Protein AF-A0A4P6WJG2-F1 (afdb_monomer_lite)

Structure (mmCIF, N/CA/C/O backbone):
data_AF-A0A4P6WJG2-F1
#
_entry.id   AF-A0A4P6WJG2-F1
#
loop_
_atom_site.group_PDB
_atom_site.id
_atom_site.type_symbol
_atom_site.label_atom_id
_atom_site.label_alt_id
_atom_site.label_comp_id
_atom_site.label_asym_id
_atom_site.label_entity_id
_atom_site.label_seq_id
_atom_site.pdbx_PDB_ins_code
_atom_site.Cartn_x
_atom_site.Cartn_y
_atom_site.Cartn_z
_atom_site.occupancy
_atom_site.B_iso_or_equiv
_atom_site.auth_seq_id
_atom_site.auth_comp_id
_atom_site.auth_asym_id
_atom_site.auth_atom_id
_atom_site.pdbx_PDB_model_num
ATOM 1 N N . MET A 1 1 ? -16.244 -19.858 -11.095 1.00 47.91 1 MET A N 1
ATOM 2 C CA . MET A 1 1 ? -14.882 -19.375 -11.442 1.00 47.91 1 MET A CA 1
ATOM 3 C C . MET A 1 1 ? -14.835 -17.921 -11.972 1.00 47.91 1 MET A C 1
ATOM 5 O O . MET A 1 1 ? -13.871 -17.559 -12.633 1.00 47.91 1 MET A O 1
ATOM 9 N N . GLY A 1 2 ? -15.841 -17.064 -11.716 1.00 51.88 2 GLY A N 1
ATOM 10 C CA . GLY A 1 2 ? -15.906 -15.697 -12.283 1.00 51.88 2 GLY A CA 1
ATOM 11 C C . GLY A 1 2 ? -15.441 -14.565 -11.354 1.00 51.88 2 GLY A C 1
ATOM 12 O O . GLY A 1 2 ? -15.051 -13.503 -11.823 1.00 51.88 2 GLY A O 1
ATOM 13 N N . TRP A 1 3 ? -15.429 -14.792 -10.037 1.00 46.16 3 TRP A N 1
ATOM 14 C CA . TRP A 1 3 ? -15.178 -13.732 -9.050 1.00 46.16 3 TRP A CA 1
ATOM 15 C C . TRP A 1 3 ? -13.707 -13.286 -8.989 1.00 46.16 3 TRP A C 1
ATOM 17 O O . TRP A 1 3 ? -13.423 -12.104 -8.831 1.00 46.16 3 TRP A O 1
ATOM 27 N N . ILE A 1 4 ? -12.769 -14.212 -9.230 1.00 53.62 4 ILE A N 1
ATOM 28 C CA . ILE A 1 4 ? -11.327 -13.919 -9.298 1.00 53.62 4 ILE A CA 1
ATOM 29 C C . ILE A 1 4 ? -11.018 -12.981 -10.474 1.00 53.62 4 ILE A C 1
ATOM 31 O O . ILE A 1 4 ? -10.234 -12.049 -10.324 1.00 53.62 4 ILE A O 1
ATOM 35 N N . LYS A 1 5 ? -11.678 -13.165 -11.627 1.00 50.97 5 LYS A N 1
ATOM 36 C CA . LYS A 1 5 ? -11.482 -12.288 -12.792 1.00 50.97 5 LYS A CA 1
ATOM 37 C C . LYS A 1 5 ? -11.916 -10.848 -12.506 1.00 50.97 5 LYS A C 1
ATOM 39 O O . LYS A 1 5 ? -11.232 -9.933 -12.941 1.00 50.97 5 LYS A O 1
ATOM 44 N N . ASN A 1 6 ? -12.992 -10.655 -11.741 1.00 47.62 6 ASN A N 1
ATOM 45 C CA . ASN A 1 6 ? -13.490 -9.322 -11.389 1.00 47.62 6 ASN A CA 1
ATOM 46 C C . ASN A 1 6 ? -12.674 -8.650 -10.272 1.00 47.62 6 ASN A C 1
ATOM 48 O O . ASN A 1 6 ? -12.492 -7.440 -10.310 1.00 47.62 6 ASN A O 1
ATOM 52 N N . ALA A 1 7 ? -12.122 -9.417 -9.324 1.00 52.25 7 ALA A N 1
ATOM 53 C CA . ALA A 1 7 ? -11.200 -8.886 -8.314 1.00 52.25 7 ALA A CA 1
ATOM 54 C C . ALA A 1 7 ? -9.864 -8.431 -8.930 1.00 52.25 7 ALA A C 1
ATOM 56 O O . ALA A 1 7 ? -9.273 -7.438 -8.525 1.00 52.25 7 ALA A O 1
ATOM 57 N N . VAL A 1 8 ? -9.381 -9.124 -9.961 1.00 53.12 8 VAL A N 1
ATOM 58 C CA . VAL A 1 8 ? -8.092 -8.784 -10.579 1.00 53.12 8 VAL A CA 1
ATOM 59 C C . VAL A 1 8 ? -8.177 -7.522 -11.451 1.00 53.12 8 VAL A C 1
ATOM 61 O O . VAL A 1 8 ? -7.149 -6.912 -11.727 1.00 53.12 8 VAL A O 1
ATOM 64 N N . LEU A 1 9 ? -9.372 -7.090 -11.874 1.00 49.62 9 LEU A N 1
ATOM 65 C CA . LEU A 1 9 ? -9.532 -6.216 -13.037 1.00 49.62 9 LEU A CA 1
ATOM 66 C C . LEU A 1 9 ? -10.458 -5.019 -12.785 1.00 49.62 9 LEU A C 1
ATOM 68 O O . LEU A 1 9 ? -11.547 -4.933 -13.344 1.00 49.62 9 LEU A O 1
ATOM 72 N N . ASN A 1 10 ? -9.979 -4.029 -12.032 1.00 47.53 10 ASN A N 1
ATOM 73 C CA . ASN A 1 10 ? -10.516 -2.667 -12.098 1.00 47.53 10 ASN A CA 1
ATOM 74 C C . ASN A 1 10 ? -9.861 -1.932 -13.288 1.00 47.53 10 ASN A C 1
ATOM 76 O O . ASN A 1 10 ? -8.975 -1.093 -13.124 1.00 47.53 10 ASN A O 1
ATOM 80 N N . ARG A 1 11 ? -10.178 -2.366 -14.516 1.00 49.12 11 ARG A N 1
ATOM 81 C CA . ARG A 1 11 ? -9.443 -1.970 -15.727 1.00 49.12 11 ARG A CA 1
ATOM 82 C C . ARG A 1 11 ? -9.979 -0.672 -16.350 1.00 49.12 11 ARG A C 1
ATOM 84 O O . ARG A 1 11 ? -11.024 -0.672 -16.992 1.00 49.12 11 ARG A O 1
ATOM 91 N N . LYS A 1 12 ? -9.161 0.384 -16.327 1.00 43.03 12 LYS A N 1
ATOM 92 C CA . LYS A 1 12 ? -8.892 1.160 -17.551 1.00 43.03 12 LYS A CA 1
ATOM 93 C C . LYS A 1 12 ? -7.751 0.442 -18.275 1.00 43.03 12 LYS A C 1
ATOM 95 O O . LYS A 1 12 ? -6.593 0.629 -17.921 1.00 43.03 12 LYS A O 1
ATOM 100 N N . GLU A 1 13 ? -8.069 -0.444 -19.219 1.00 47.09 13 GLU A N 1
ATOM 101 C CA . GLU A 1 13 ? -7.047 -1.017 -20.104 1.00 47.09 13 GLU A CA 1
ATOM 102 C C . GLU A 1 13 ? -6.514 0.075 -21.015 1.00 47.09 13 GLU A C 1
ATOM 104 O O . GLU A 1 13 ? -7.210 0.534 -21.922 1.00 47.09 13 GLU A O 1
ATOM 109 N N . PHE A 1 14 ? -5.257 0.453 -20.827 1.00 48.94 14 PHE A N 1
ATOM 110 C CA . PHE A 1 14 ? -4.518 1.060 -21.918 1.00 48.94 14 PHE A CA 1
ATOM 111 C C . PHE A 1 14 ? -4.157 -0.082 -22.874 1.00 48.94 14 PHE A C 1
ATOM 113 O O . PHE A 1 14 ? -3.309 -0.915 -22.562 1.00 48.94 14 PHE A O 1
ATOM 120 N N . LYS A 1 15 ? -4.857 -0.152 -24.017 1.00 51.72 15 LYS A N 1
ATOM 121 C CA . LYS A 1 15 ? -4.760 -1.207 -25.055 1.00 51.72 15 LYS A CA 1
ATOM 122 C C . LYS A 1 15 ? -3.339 -1.480 -25.591 1.00 51.72 15 LYS A C 1
ATOM 124 O O . LYS A 1 15 ? -3.172 -2.381 -26.402 1.00 51.72 15 LYS A O 1
ATOM 129 N N . SER A 1 16 ? -2.336 -0.710 -25.175 1.00 56.72 16 SER A N 1
ATOM 130 C CA . SER A 1 16 ? -0.956 -0.767 -25.655 1.00 56.72 16 SER A CA 1
ATOM 131 C C . SER A 1 16 ? 0.015 -1.549 -24.762 1.00 56.72 16 SER A C 1
ATOM 133 O O . SER A 1 16 ? 1.159 -1.710 -25.167 1.00 56.72 16 SER A O 1
ATOM 135 N N . LEU A 1 17 ? -0.384 -2.008 -23.567 1.00 57.31 17 LEU A N 1
ATOM 136 C CA . LEU A 1 17 ? 0.520 -2.669 -22.608 1.00 57.31 17 LEU A CA 1
ATOM 137 C C . LEU A 1 17 ? 0.082 -4.107 -22.294 1.00 57.31 17 LEU A C 1
ATOM 139 O O . LEU A 1 17 ? -1.112 -4.397 -22.186 1.00 57.31 17 LEU A O 1
ATOM 143 N N . SER A 1 18 ? 1.046 -5.009 -22.102 1.00 70.06 18 SER A N 1
ATOM 144 C CA . SER A 1 18 ? 0.799 -6.391 -21.672 1.00 70.06 18 SER A CA 1
ATOM 145 C C . SER A 1 18 ? 0.174 -6.452 -20.270 1.00 70.06 18 SER A C 1
ATOM 147 O O . SER A 1 18 ? 0.192 -5.485 -19.503 1.00 70.06 18 SER A O 1
ATOM 149 N N . TRP A 1 19 ? -0.401 -7.603 -19.898 1.00 65.56 19 TRP A N 1
ATOM 150 C CA . TRP A 1 19 ? -0.966 -7.801 -18.553 1.00 65.56 19 TRP A CA 1
ATOM 151 C C . TRP A 1 19 ? 0.073 -7.547 -17.452 1.00 65.56 19 TRP A C 1
ATOM 153 O O . TRP A 1 19 ? -0.240 -6.916 -16.445 1.00 65.56 19 TRP A O 1
ATOM 163 N N . TRP A 1 20 ? 1.314 -7.987 -17.677 1.00 65.00 20 TRP A N 1
ATOM 164 C CA . TRP A 1 20 ? 2.411 -7.796 -16.735 1.00 65.00 20 TRP A CA 1
ATOM 165 C C . TRP A 1 20 ? 2.809 -6.326 -16.608 1.00 65.00 20 TRP A C 1
ATOM 167 O O . TRP A 1 20 ? 2.986 -5.839 -15.499 1.00 65.00 20 TRP A O 1
ATOM 177 N N . GLU A 1 21 ? 2.863 -5.584 -17.714 1.00 64.50 21 GLU A N 1
ATOM 178 C CA . GLU A 1 21 ? 3.169 -4.148 -17.695 1.00 64.50 21 GLU A CA 1
ATOM 179 C C . GLU A 1 21 ? 2.058 -3.324 -17.040 1.00 64.50 21 GLU A C 1
ATOM 181 O O . GLU A 1 21 ? 2.344 -2.406 -16.275 1.00 64.50 21 GLU A O 1
ATOM 186 N N . ASN A 1 22 ? 0.790 -3.683 -17.259 1.00 66.12 22 ASN A N 1
ATOM 187 C CA . ASN A 1 22 ? -0.331 -3.071 -16.543 1.00 66.12 22 ASN A CA 1
ATOM 188 C C . ASN A 1 22 ? -0.302 -3.399 -15.043 1.00 66.12 22 ASN A C 1
ATOM 190 O O . ASN A 1 22 ? -0.649 -2.550 -14.226 1.00 66.12 22 ASN A O 1
ATOM 194 N N . PHE A 1 23 ? 0.124 -4.608 -14.665 1.00 66.62 23 PHE A N 1
ATOM 195 C CA . PHE A 1 23 ? 0.275 -4.991 -13.262 1.00 66.62 23 PHE A CA 1
ATOM 196 C C . PHE A 1 23 ? 1.435 -4.249 -12.592 1.00 66.62 23 PHE A C 1
ATOM 198 O O . PHE A 1 23 ? 1.249 -3.651 -11.536 1.00 66.62 23 PHE A O 1
ATOM 205 N N . MET A 1 24 ? 2.601 -4.216 -13.238 1.00 68.50 24 MET A N 1
ATOM 206 C CA . MET A 1 24 ? 3.784 -3.479 -12.786 1.00 68.50 24 MET A CA 1
ATOM 207 C C . MET A 1 24 ? 3.511 -1.970 -12.723 1.00 68.50 24 MET A C 1
ATOM 209 O O . MET A 1 24 ? 3.995 -1.297 -11.817 1.00 68.50 24 MET A O 1
ATOM 213 N N . GLY A 1 25 ? 2.703 -1.445 -13.647 1.00 67.62 25 GLY A N 1
ATOM 214 C CA . GLY A 1 25 ? 2.269 -0.049 -13.702 1.00 67.62 25 GLY A CA 1
ATOM 215 C C . GLY A 1 25 ? 1.140 0.319 -12.735 1.00 67.62 25 GLY A C 1
ATOM 216 O O . GLY A 1 25 ? 0.964 1.495 -12.421 1.00 67.62 25 GLY A O 1
ATOM 217 N N . GLY A 1 26 ? 0.366 -0.665 -12.280 1.00 78.25 26 GLY A N 1
ATOM 218 C CA . GLY A 1 26 ? -0.926 -0.460 -11.635 1.00 78.25 26 GLY A CA 1
ATOM 219 C C . GLY A 1 26 ? -1.035 -1.113 -10.263 1.00 78.25 26 GLY A C 1
ATOM 220 O O . GLY A 1 26 ? -0.122 -1.060 -9.440 1.00 78.25 26 GLY A O 1
ATOM 221 N N . HIS A 1 27 ? -2.205 -1.677 -9.984 1.00 83.25 27 HIS A N 1
ATOM 222 C CA . HIS A 1 27 ? -2.499 -2.389 -8.747 1.00 83.25 27 HIS A CA 1
ATOM 223 C C . HIS A 1 27 ? -3.574 -3.450 -8.985 1.00 83.25 27 HIS A C 1
ATOM 225 O O . HIS A 1 27 ? -4.363 -3.355 -9.925 1.00 83.25 27 HIS A O 1
ATOM 231 N N . VAL A 1 28 ? -3.613 -4.453 -8.116 1.00 82.06 28 VAL A N 1
ATOM 232 C CA . VAL A 1 28 ? -4.634 -5.504 -8.089 1.00 82.06 28 VAL A CA 1
ATOM 233 C C . VAL A 1 28 ? -5.319 -5.480 -6.733 1.00 82.06 28 VAL A C 1
ATOM 235 O O . VAL A 1 28 ? -4.654 -5.554 -5.701 1.00 82.06 28 VAL A O 1
ATOM 238 N N . SER A 1 29 ? -6.650 -5.393 -6.732 1.00 82.12 29 SER A N 1
ATOM 239 C CA . SER A 1 29 ? -7.459 -5.255 -5.517 1.00 82.12 29 SER A CA 1
ATOM 240 C C . SER A 1 29 ? -8.375 -6.454 -5.308 1.00 82.12 29 SER A C 1
ATOM 242 O O . SER A 1 29 ? -9.396 -6.593 -5.968 1.00 82.12 29 SER A O 1
ATOM 244 N N . PHE A 1 30 ? -8.077 -7.292 -4.322 1.00 82.00 30 PHE A N 1
ATOM 245 C CA . PHE A 1 30 ? -8.955 -8.382 -3.906 1.00 82.00 30 PHE A CA 1
ATOM 246 C C . PHE A 1 30 ? -9.625 -8.043 -2.573 1.00 82.00 30 PHE A C 1
ATOM 248 O O . PHE A 1 30 ? -9.066 -8.193 -1.485 1.00 82.00 30 PHE A O 1
ATOM 255 N N . GLY A 1 31 ? -10.869 -7.570 -2.665 1.00 83.81 31 GLY A N 1
ATOM 256 C CA . GLY A 1 31 ? -11.660 -7.182 -1.500 1.00 83.81 31 GLY A CA 1
ATOM 257 C C . GLY A 1 31 ? -10.995 -6.037 -0.721 1.00 83.81 31 GLY A C 1
ATOM 258 O O . GLY A 1 31 ? -10.765 -4.977 -1.301 1.00 83.81 31 GLY A O 1
ATOM 259 N N . PRO A 1 32 ? -10.699 -6.199 0.584 1.00 88.62 32 PRO A N 1
ATOM 260 C CA . PRO A 1 32 ? -10.059 -5.150 1.372 1.00 88.62 32 PRO A CA 1
ATOM 261 C C . PRO A 1 32 ? -8.569 -4.978 1.054 1.00 88.62 32 PRO A C 1
ATOM 263 O O . PRO A 1 32 ? -7.979 -4.009 1.517 1.00 88.62 32 PRO A O 1
ATOM 266 N N . VAL A 1 33 ? -7.942 -5.893 0.314 1.00 87.75 33 VAL A N 1
ATOM 267 C CA . VAL A 1 33 ? -6.500 -5.865 0.061 1.00 87.75 33 VAL A CA 1
ATOM 268 C C . VAL A 1 33 ? -6.225 -5.354 -1.346 1.00 87.75 33 VAL A C 1
ATOM 270 O O . VAL A 1 33 ? -6.855 -5.783 -2.306 1.00 87.75 33 VAL A O 1
ATOM 273 N N . THR A 1 34 ? -5.268 -4.445 -1.478 1.00 88.94 34 THR A N 1
ATOM 274 C CA . THR A 1 34 ? -4.759 -3.935 -2.749 1.00 88.94 34 THR A CA 1
ATOM 275 C C . THR A 1 34 ? -3.251 -4.085 -2.781 1.00 88.94 34 THR A C 1
ATOM 277 O O . THR A 1 34 ? -2.564 -3.584 -1.897 1.00 88.94 34 THR A O 1
ATOM 280 N N . ILE A 1 35 ? -2.737 -4.774 -3.793 1.00 87.25 35 ILE A N 1
ATOM 281 C CA . ILE A 1 35 ? -1.307 -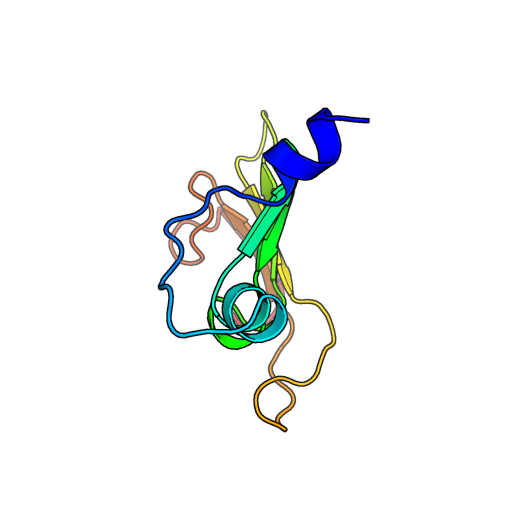4.924 -4.048 1.00 87.25 35 ILE A CA 1
ATOM 282 C C . ILE A 1 35 ? -0.948 -4.011 -5.210 1.00 87.25 35 ILE A C 1
ATOM 284 O O . ILE A 1 35 ? -1.514 -4.130 -6.294 1.00 87.25 35 ILE A O 1
ATOM 288 N N . TYR A 1 36 ? -0.011 -3.106 -4.982 1.00 86.00 36 TYR A N 1
ATOM 289 C CA . TYR A 1 36 ? 0.513 -2.193 -5.984 1.00 86.00 36 TYR A CA 1
ATOM 290 C C . TYR A 1 36 ? 1.711 -2.816 -6.687 1.00 86.00 36 TYR A C 1
ATOM 292 O O . TYR A 1 36 ? 2.542 -3.471 -6.055 1.00 86.00 36 TYR A O 1
ATOM 300 N N . GLY A 1 37 ? 1.809 -2.574 -7.988 1.00 81.62 37 GLY A N 1
ATOM 301 C CA . GLY A 1 37 ? 2.957 -2.956 -8.791 1.00 81.62 37 GLY A CA 1
ATOM 302 C C . GLY A 1 37 ? 4.210 -2.143 -8.478 1.00 81.62 37 GLY A C 1
ATOM 303 O O . GLY A 1 37 ? 4.230 -1.240 -7.630 1.00 81.62 37 GLY A O 1
ATOM 304 N N . GLU A 1 38 ? 5.270 -2.475 -9.205 1.00 78.31 38 GLU A N 1
ATOM 305 C CA . GLU A 1 38 ? 6.588 -1.855 -9.111 1.00 78.31 38 GLU A CA 1
ATOM 306 C C . GLU A 1 38 ? 6.540 -0.324 -9.280 1.00 78.31 38 GLU A C 1
ATOM 308 O O . GLU A 1 38 ? 7.115 0.402 -8.478 1.00 78.31 38 GLU A O 1
ATOM 313 N N . ASN A 1 39 ? 5.792 0.190 -10.255 1.00 73.31 39 ASN A N 1
ATOM 314 C CA . ASN A 1 39 ? 5.773 1.614 -10.595 1.00 73.31 39 ASN A CA 1
ATOM 315 C C . ASN A 1 39 ? 4.844 2.457 -9.707 1.00 73.31 39 ASN A C 1
ATOM 317 O O . ASN A 1 39 ? 5.096 3.637 -9.490 1.00 73.31 39 ASN A O 1
ATOM 321 N N . ALA A 1 40 ? 3.757 1.874 -9.194 1.00 70.12 40 ALA A N 1
ATOM 322 C CA . ALA A 1 40 ? 2.728 2.645 -8.498 1.00 70.12 40 ALA A CA 1
ATOM 323 C C . ALA A 1 40 ? 3.112 2.976 -7.047 1.00 70.12 40 ALA A C 1
ATOM 325 O O . ALA A 1 40 ? 2.963 4.113 -6.609 1.00 70.12 40 ALA A O 1
ATOM 326 N N . MET A 1 41 ? 3.594 1.985 -6.288 1.00 76.62 41 MET A N 1
ATOM 327 C CA . MET A 1 41 ? 4.028 2.178 -4.893 1.00 76.62 41 MET A CA 1
ATOM 328 C C . MET A 1 41 ? 5.207 1.278 -4.508 1.00 76.62 41 MET A C 1
ATOM 330 O O . MET A 1 41 ? 5.441 1.031 -3.323 1.00 76.62 41 MET A O 1
ATOM 334 N N . HIS A 1 42 ? 5.958 0.793 -5.499 1.00 82.75 42 HIS A N 1
ATOM 335 C CA . HIS A 1 42 ? 7.113 -0.069 -5.303 1.00 82.75 42 HIS A CA 1
ATOM 336 C C . HIS A 1 42 ? 6.806 -1.358 -4.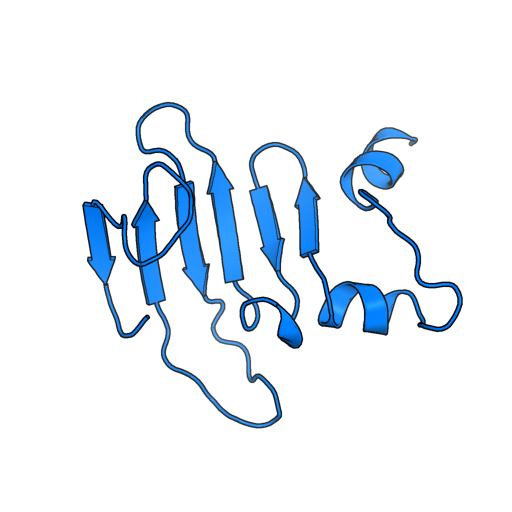519 1.00 82.75 42 HIS A C 1
ATOM 338 O O . HIS A 1 42 ? 7.441 -1.638 -3.496 1.00 82.75 42 HIS A O 1
ATOM 344 N N . TRP A 1 43 ? 5.842 -2.146 -5.004 1.00 85.12 43 TRP A N 1
ATOM 345 C CA . TRP A 1 43 ? 5.417 -3.402 -4.366 1.00 85.12 43 TRP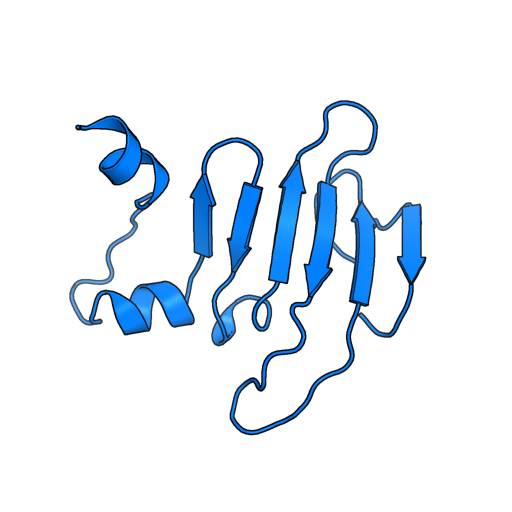 A CA 1
ATOM 346 C C . TRP A 1 43 ? 4.790 -3.213 -2.979 1.00 85.12 43 TRP A C 1
ATOM 348 O O . TRP A 1 43 ? 5.107 -3.926 -2.024 1.00 85.12 43 TRP A O 1
ATOM 358 N N . ALA A 1 44 ? 3.913 -2.221 -2.844 1.00 87.69 44 ALA A N 1
ATOM 359 C CA . ALA A 1 44 ? 3.183 -1.989 -1.605 1.00 87.69 44 ALA A CA 1
ATOM 360 C C 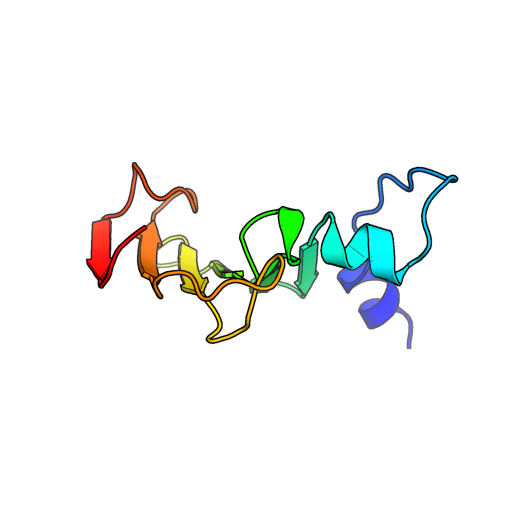. ALA A 1 44 ? 1.913 -2.830 -1.511 1.00 87.69 44 ALA A C 1
ATOM 362 O O . ALA A 1 44 ? 1.296 -3.178 -2.516 1.00 87.69 44 ALA A O 1
ATOM 363 N N . VAL A 1 45 ? 1.483 -3.092 -0.285 1.00 90.25 45 VAL A N 1
ATOM 364 C CA . VAL A 1 45 ? 0.215 -3.731 0.042 1.00 90.25 45 VAL A CA 1
ATOM 365 C C . VAL A 1 45 ? -0.570 -2.795 0.945 1.00 90.25 45 VAL A C 1
ATOM 367 O O . VAL A 1 45 ? -0.090 -2.412 2.011 1.00 90.25 45 VAL A O 1
ATOM 370 N N . ASN A 1 46 ? -1.793 -2.477 0.535 1.00 91.56 46 ASN A N 1
ATOM 371 C CA . ASN A 1 46 ? -2.762 -1.744 1.335 1.00 91.56 46 ASN A CA 1
ATOM 372 C C . ASN A 1 46 ? -3.894 -2.678 1.750 1.00 91.56 46 ASN A C 1
ATOM 374 O O . ASN A 1 46 ? -4.534 -3.300 0.908 1.00 91.56 46 ASN A O 1
ATOM 378 N N . ILE A 1 47 ? -4.185 -2.738 3.042 1.00 91.94 47 ILE A N 1
ATOM 379 C CA . ILE A 1 47 ? -5.285 -3.511 3.614 1.00 91.94 47 ILE A CA 1
ATOM 380 C C . ILE A 1 47 ? -6.265 -2.540 4.260 1.00 91.94 47 ILE A C 1
ATOM 382 O O . ILE A 1 47 ? -5.959 -1.900 5.264 1.00 91.94 47 ILE A O 1
ATOM 386 N N . ARG A 1 48 ? -7.469 -2.444 3.704 1.00 90.31 48 ARG A N 1
ATOM 387 C CA . ARG A 1 48 ? -8.573 -1.667 4.255 1.00 90.31 48 ARG A CA 1
ATOM 388 C C . ARG A 1 48 ? -9.202 -2.406 5.432 1.00 90.31 48 ARG A C 1
ATOM 390 O O . ARG A 1 48 ? -9.816 -3.459 5.294 1.00 90.31 48 ARG A O 1
ATOM 397 N N . THR A 1 49 ? -9.108 -1.796 6.596 1.00 86.69 49 THR A N 1
ATOM 398 C CA . THR A 1 49 ? -9.728 -2.213 7.850 1.00 86.69 49 THR A CA 1
ATOM 399 C C . THR A 1 49 ? -10.863 -1.260 8.223 1.00 86.69 49 THR A C 1
ATOM 401 O O . THR A 1 49 ? -10.854 -0.082 7.872 1.00 86.69 49 THR A O 1
ATOM 404 N N . LYS A 1 50 ? -11.859 -1.756 8.966 1.00 83.38 50 LYS A N 1
ATOM 405 C CA . LYS A 1 50 ? -12.982 -0.923 9.436 1.00 83.38 50 LYS A CA 1
ATOM 406 C C . LYS A 1 50 ? -12.605 -0.007 10.607 1.00 83.38 50 LYS A C 1
ATOM 408 O O . LYS A 1 50 ? -13.222 1.034 10.773 1.00 83.38 50 LYS A O 1
ATOM 413 N N . ARG A 1 51 ? -11.613 -0.403 11.416 1.00 81.81 51 ARG A N 1
ATOM 414 C CA . ARG A 1 51 ? -11.226 0.288 12.660 1.00 81.81 51 ARG A CA 1
ATOM 415 C C . ARG A 1 51 ? -10.065 1.271 12.486 1.00 81.81 51 ARG A C 1
ATOM 417 O O . ARG A 1 51 ? -10.055 2.291 13.157 1.00 81.81 51 ARG A O 1
ATOM 424 N N . TRP A 1 52 ? -9.104 0.970 11.611 1.00 77.69 52 TRP A N 1
ATOM 425 C CA . TRP A 1 52 ? -7.838 1.714 11.502 1.00 77.69 52 TRP A CA 1
ATOM 426 C C . TRP A 1 52 ? -7.666 2.427 10.154 1.00 77.69 52 TRP A C 1
ATOM 428 O O . TRP A 1 52 ? -6.622 3.017 9.893 1.00 77.69 52 TRP A O 1
ATOM 438 N N . GLY A 1 53 ? -8.672 2.359 9.276 1.00 89.25 53 GLY A N 1
ATOM 439 C CA . GLY A 1 53 ? -8.534 2.788 7.889 1.00 89.25 53 GLY A CA 1
ATOM 440 C C . GLY A 1 53 ? -7.678 1.791 7.120 1.00 89.25 53 GLY A C 1
ATOM 441 O O 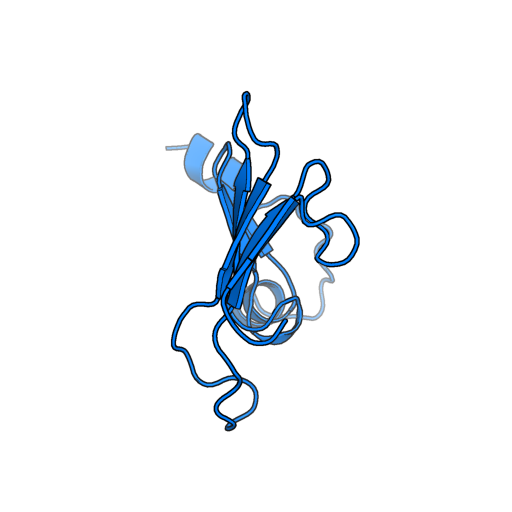. GLY A 1 53 ? -8.023 0.619 7.044 1.00 89.25 53 GLY A O 1
ATOM 442 N N . TYR A 1 54 ? -6.554 2.219 6.574 1.00 91.12 54 TYR A N 1
ATOM 443 C CA . TYR A 1 54 ? -5.667 1.414 5.746 1.00 91.12 54 TYR A CA 1
ATOM 444 C C . TYR A 1 54 ? -4.383 1.057 6.488 1.00 91.12 54 TYR A C 1
ATOM 446 O O . TYR A 1 54 ? -3.733 1.919 7.073 1.00 91.12 54 TYR A O 1
ATOM 454 N N . ILE A 1 55 ? -4.012 -0.217 6.422 1.00 92.38 55 ILE A N 1
ATOM 455 C CA . ILE A 1 55 ? -2.687 -0.713 6.782 1.00 92.38 55 ILE A CA 1
ATOM 456 C C . ILE A 1 55 ? -1.879 -0.786 5.497 1.00 92.38 55 ILE A C 1
ATOM 458 O O . ILE A 1 55 ? -2.229 -1.559 4.609 1.00 92.38 55 ILE A O 1
ATOM 462 N N . CYS A 1 56 ? -0.817 -0.003 5.399 1.00 91.25 56 CYS A N 1
ATOM 463 C CA . CYS A 1 56 ? 0.006 0.090 4.206 1.00 91.25 56 CYS A CA 1
ATOM 464 C C . CYS A 1 56 ? 1.418 -0.379 4.535 1.00 91.25 56 CYS A C 1
ATOM 466 O O . CYS A 1 56 ? 2.052 0.152 5.449 1.00 91.25 56 CYS A O 1
ATOM 468 N N . PHE A 1 57 ? 1.941 -1.347 3.794 1.00 91.38 57 PHE A N 1
ATOM 469 C CA . PHE A 1 57 ? 3.313 -1.798 3.981 1.00 91.38 57 PHE A CA 1
ATOM 470 C C . PHE A 1 57 ? 3.969 -2.197 2.677 1.00 91.38 57 PHE A C 1
ATOM 472 O O . PHE A 1 57 ? 3.316 -2.632 1.732 1.00 91.38 57 PHE A O 1
ATOM 479 N N . ARG A 1 58 ? 5.285 -2.046 2.631 1.00 88.62 58 ARG A N 1
ATOM 480 C CA . ARG A 1 58 ? 6.074 -2.375 1.452 1.00 88.62 58 ARG A CA 1
ATOM 481 C C . ARG A 1 58 ? 6.640 -3.787 1.544 1.00 88.62 58 ARG A C 1
ATOM 483 O O . ARG A 1 58 ? 7.185 -4.167 2.579 1.00 88.62 58 ARG A O 1
ATOM 490 N N . LEU A 1 59 ? 6.575 -4.534 0.445 1.00 85.75 59 LEU A N 1
ATOM 491 C CA . LEU A 1 59 ? 7.255 -5.819 0.329 1.00 85.75 59 LEU A CA 1
ATOM 492 C C . LEU A 1 59 ? 8.775 -5.628 0.150 1.00 85.75 59 LEU A C 1
ATOM 494 O O . LEU A 1 59 ? 9.208 -4.660 -0.486 1.00 85.75 59 LEU A O 1
ATOM 498 N N . PRO A 1 60 ? 9.603 -6.554 0.669 1.00 83.12 60 PRO A N 1
ATOM 499 C CA . PRO A 1 60 ? 11.058 -6.525 0.533 1.00 83.12 60 PRO A CA 1
ATOM 500 C C . PRO A 1 60 ? 11.491 -6.969 -0.874 1.00 83.12 60 PRO A C 1
ATOM 502 O O . PRO A 1 60 ? 12.189 -7.964 -1.048 1.00 83.12 60 PRO A O 1
ATOM 505 N N . LEU A 1 61 ? 11.038 -6.238 -1.891 1.00 82.50 61 LEU A N 1
ATOM 506 C CA . LEU A 1 61 ? 11.317 -6.491 -3.299 1.00 82.50 61 LEU A CA 1
ATOM 507 C C . LEU A 1 61 ? 12.131 -5.342 -3.897 1.00 82.50 61 LEU A C 1
ATOM 509 O O . LEU A 1 61 ? 11.908 -4.159 -3.599 1.00 82.50 61 LEU A O 1
ATOM 513 N N . ARG A 1 62 ? 13.073 -5.707 -4.774 1.00 77.94 62 ARG A N 1
ATOM 514 C CA . ARG A 1 62 ? 13.795 -4.741 -5.606 1.00 77.94 62 ARG A CA 1
ATOM 515 C C . ARG A 1 62 ? 12.812 -4.054 -6.547 1.00 77.94 62 ARG A C 1
ATOM 517 O O . ARG A 1 62 ? 11.886 -4.675 -7.057 1.00 77.94 62 ARG A O 1
ATOM 524 N N . CYS A 1 63 ? 13.038 -2.766 -6.755 1.00 76.69 63 CYS A N 1
ATOM 525 C CA . CYS A 1 63 ? 12.215 -1.926 -7.603 1.00 76.69 63 CYS A CA 1
ATOM 526 C C . CYS A 1 63 ? 13.125 -1.033 -8.449 1.00 76.69 63 CYS A C 1
ATOM 528 O O . CYS A 1 63 ? 13.982 -0.332 -7.901 1.00 76.69 63 CYS A O 1
ATOM 530 N N . PHE A 1 64 ? 12.972 -1.082 -9.769 1.00 76.75 64 PHE A N 1
ATOM 531 C CA . PHE A 1 64 ? 13.833 -0.435 -10.760 1.00 76.75 64 PHE A CA 1
ATOM 532 C C . PHE A 1 64 ? 15.318 -0.770 -10.559 1.00 76.75 64 PHE A C 1
ATOM 534 O O . PHE A 1 64 ? 16.191 0.095 -10.607 1.00 76.75 64 PHE A O 1
ATOM 541 N N . GLY A 1 65 ? 15.609 -2.033 -10.230 1.00 78.38 65 GLY A N 1
ATOM 542 C CA . GLY A 1 65 ? 16.969 -2.505 -9.946 1.00 78.38 65 GLY A CA 1
ATOM 543 C C . GLY A 1 65 ? 17.575 -1.996 -8.631 1.00 78.38 65 GLY A C 1
ATOM 544 O O . GLY A 1 65 ? 18.705 -2.361 -8.310 1.00 78.38 65 GLY A O 1
ATOM 545 N N . LYS A 1 66 ? 16.845 -1.200 -7.838 1.00 80.88 66 LYS A N 1
ATOM 546 C CA . LYS A 1 66 ? 17.309 -0.653 -6.557 1.00 80.88 66 LYS A CA 1
ATOM 547 C C . LYS A 1 66 ? 16.537 -1.239 -5.382 1.00 80.88 66 LYS A C 1
ATOM 549 O O . LYS A 1 66 ? 15.350 -1.562 -5.470 1.00 80.88 66 LYS A O 1
ATOM 554 N N . TRP A 1 67 ? 17.230 -1.364 -4.256 1.00 80.50 67 TRP A N 1
ATOM 555 C CA . TRP A 1 67 ? 16.576 -1.543 -2.970 1.00 80.50 67 TRP A CA 1
ATOM 556 C C . TRP A 1 67 ? 16.088 -0.195 -2.474 1.00 80.50 67 TRP A C 1
ATOM 558 O O . TRP A 1 67 ? 16.804 0.802 -2.516 1.00 80.50 67 TRP A O 1
ATOM 568 N N . TRP A 1 68 ? 14.867 -0.191 -1.981 1.00 78.75 68 TRP A N 1
ATOM 569 C CA . TRP A 1 68 ? 14.258 0.978 -1.383 1.00 78.75 68 TRP A CA 1
ATOM 570 C C . TRP A 1 68 ? 13.856 0.642 0.050 1.00 78.75 68 TRP A C 1
ATOM 572 O O . TRP A 1 68 ? 13.608 -0.529 0.357 1.00 78.75 68 TRP A O 1
ATOM 582 N N . PRO A 1 69 ? 13.767 1.654 0.922 1.00 83.06 69 PRO A N 1
ATOM 583 C CA . PRO A 1 69 ? 13.413 1.446 2.312 1.00 83.06 69 PRO A CA 1
ATOM 584 C C . PRO A 1 69 ? 12.033 0.805 2.456 1.00 83.06 69 PRO A C 1
ATOM 586 O O . PRO A 1 69 ? 11.080 1.142 1.747 1.00 83.06 69 PRO A O 1
ATOM 589 N N . LEU A 1 70 ? 11.946 -0.121 3.410 1.00 87.75 70 LEU A N 1
ATOM 590 C CA . LEU A 1 70 ? 10.673 -0.658 3.853 1.00 87.75 70 LEU A CA 1
ATOM 591 C C . LEU A 1 70 ? 9.937 0.399 4.665 1.00 87.75 70 LEU A C 1
ATOM 593 O O . LEU A 1 70 ? 10.532 1.170 5.428 1.00 87.75 70 LEU A O 1
ATOM 597 N N . TYR A 1 71 ? 8.624 0.388 4.511 1.00 88.25 71 TYR A N 1
ATOM 598 C CA . TYR A 1 71 ? 7.736 1.170 5.335 1.00 88.25 71 TYR A CA 1
ATOM 599 C C . TYR A 1 71 ? 6.543 0.341 5.768 1.00 88.25 71 TYR A C 1
ATOM 601 O O . TYR A 1 71 ? 6.119 -0.587 5.076 1.00 88.25 71 TYR A O 1
ATOM 609 N N . PHE A 1 72 ? 5.990 0.733 6.904 1.00 89.75 72 PHE A N 1
ATOM 610 C CA . PHE A 1 72 ? 4.758 0.208 7.451 1.00 89.75 72 PHE A CA 1
ATOM 611 C C . PHE A 1 72 ? 4.015 1.366 8.111 1.00 89.75 72 PHE A C 1
ATOM 613 O O . PHE A 1 72 ? 4.586 2.055 8.953 1.00 89.75 72 PHE A O 1
ATOM 620 N N . TYR A 1 73 ? 2.770 1.626 7.732 1.00 90.88 73 TYR A N 1
ATOM 621 C CA . TYR A 1 73 ? 1.989 2.699 8.334 1.00 90.88 73 TYR A CA 1
ATOM 622 C C . TYR A 1 73 ? 0.493 2.392 8.377 1.00 90.88 73 TYR A C 1
ATOM 624 O O . TYR A 1 73 ? -0.027 1.611 7.581 1.00 90.88 73 TYR A O 1
ATOM 632 N N . PHE A 1 74 ? -0.197 3.040 9.311 1.00 91.62 74 PHE A N 1
ATOM 633 C CA . PHE A 1 74 ? -1.655 3.069 9.396 1.00 91.62 74 PHE A CA 1
ATOM 634 C C . PHE A 1 74 ? -2.145 4.445 8.964 1.00 91.62 74 PHE A C 1
ATOM 636 O O . PHE A 1 74 ? -1.597 5.446 9.415 1.00 91.62 74 PHE A O 1
ATOM 643 N N . SER A 1 75 ? -3.150 4.521 8.094 1.00 89.00 75 SER A N 1
ATOM 644 C CA . SER A 1 75 ? -3.678 5.790 7.581 1.00 89.00 75 SER A CA 1
ATOM 645 C C . SER A 1 75 ? -5.184 5.712 7.331 1.00 89.00 75 SER A C 1
ATOM 647 O O . SER A 1 75 ? -5.634 4.782 6.666 1.00 89.00 75 SER A O 1
ATOM 649 N N . PRO A 1 76 ? -5.992 6.695 7.763 1.00 87.94 76 PRO A N 1
ATOM 650 C CA . PRO A 1 76 ? -7.436 6.685 7.554 1.00 87.94 76 PRO A CA 1
ATOM 651 C C . PRO A 1 76 ? -7.825 6.732 6.068 1.00 87.94 76 PRO A C 1
ATOM 653 O O . PRO A 1 76 ? -8.860 6.184 5.695 1.00 87.94 76 PRO A O 1
ATOM 656 N N . ASN A 1 77 ? -6.989 7.324 5.207 1.00 86.31 77 ASN A N 1
ATOM 657 C CA . ASN A 1 77 ? -7.251 7.469 3.770 1.00 86.31 77 ASN A CA 1
ATOM 658 C C . ASN A 1 77 ? -6.252 6.703 2.873 1.00 86.31 77 ASN A C 1
ATOM 660 O O . ASN A 1 77 ? -6.322 6.830 1.654 1.00 86.31 77 ASN A O 1
ATOM 664 N N . GLY A 1 78 ? -5.326 5.926 3.452 1.00 79.50 78 GLY A N 1
ATOM 665 C CA . GLY A 1 78 ? -4.329 5.153 2.698 1.00 79.50 78 GLY A CA 1
ATOM 666 C C . GLY A 1 78 ? -3.154 5.970 2.163 1.00 79.50 78 GLY A C 1
ATOM 667 O O . GLY A 1 78 ? -2.366 5.445 1.381 1.00 79.50 78 GLY A O 1
ATOM 668 N N . THR A 1 79 ? -3.011 7.230 2.586 1.00 82.88 79 THR A N 1
ATOM 669 C CA . THR A 1 79 ? -1.878 8.082 2.205 1.00 82.88 79 THR A CA 1
ATOM 670 C C . THR A 1 79 ? -0.861 8.218 3.342 1.00 82.88 79 THR A C 1
ATOM 672 O O . THR A 1 79 ? -1.262 8.281 4.510 1.00 82.88 79 THR A O 1
ATOM 675 N N . PRO A 1 80 ? 0.446 8.316 3.031 1.00 82.19 80 PRO A N 1
ATOM 676 C CA . PRO A 1 80 ? 1.487 8.455 4.048 1.00 82.19 80 PRO A CA 1
ATOM 677 C C . PRO A 1 80 ? 1.386 9.722 4.899 1.00 82.19 80 PRO A C 1
ATOM 679 O O . PRO A 1 80 ? 1.774 9.704 6.061 1.00 82.19 80 PRO A O 1
ATOM 682 N N . TRP A 1 81 ? 0.894 10.828 4.330 1.00 82.62 81 TRP A N 1
ATOM 683 C CA . TRP A 1 81 ? 0.833 12.114 5.034 1.00 82.62 81 TRP A CA 1
ATOM 684 C C . TRP A 1 81 ? -0.225 12.120 6.141 1.00 82.62 81 TRP A C 1
ATOM 686 O O . TRP A 1 81 ? -0.047 12.783 7.155 1.00 82.62 81 TRP A O 1
ATOM 696 N N . ALA A 1 82 ? -1.302 11.351 5.965 1.00 84.69 82 ALA A N 1
ATOM 697 C CA . ALA A 1 82 ? -2.354 11.193 6.960 1.00 84.69 82 ALA A CA 1
ATOM 698 C C . ALA A 1 82 ? -2.080 10.019 7.918 1.00 84.69 82 ALA A C 1
ATOM 700 O O . ALA A 1 82 ? -2.993 9.562 8.605 1.00 84.69 82 ALA A O 1
ATOM 701 N N . ALA A 1 83 ? -0.858 9.476 7.940 1.00 87.88 83 ALA A N 1
ATOM 702 C CA . ALA A 1 83 ? -0.554 8.308 8.749 1.00 87.88 83 ALA A CA 1
ATOM 703 C C . ALA A 1 83 ? -0.684 8.606 10.252 1.00 87.88 83 ALA A C 1
ATOM 705 O O . ALA A 1 83 ? -0.048 9.516 10.776 1.00 87.88 83 ALA A O 1
ATOM 706 N N . THR A 1 84 ? -1.476 7.797 10.956 1.00 88.44 84 THR A N 1
ATOM 707 C CA . THR A 1 84 ? -1.609 7.832 12.422 1.00 88.44 84 THR A CA 1
ATOM 708 C C . THR A 1 84 ? -0.483 7.076 13.122 1.00 88.44 84 THR A C 1
ATOM 710 O O . THR A 1 84 ? -0.201 7.314 14.292 1.00 88.44 84 THR A O 1
ATOM 713 N N . PHE A 1 85 ? 0.182 6.174 12.403 1.00 87.44 85 PHE A N 1
ATOM 714 C CA . PHE A 1 85 ? 1.364 5.447 12.853 1.00 87.44 85 PHE A CA 1
ATOM 715 C C . PHE A 1 85 ? 2.245 5.155 11.645 1.00 87.44 85 PHE A C 1
ATOM 717 O O . PHE A 1 85 ? 1.722 4.742 10.612 1.00 87.44 85 PHE A O 1
ATOM 724 N N . LYS A 1 86 ? 3.562 5.321 11.771 1.00 88.94 86 LYS A N 1
ATOM 725 C CA . LYS A 1 86 ? 4.539 5.029 10.715 1.00 88.94 86 LYS A CA 1
ATOM 726 C C . LYS A 1 86 ? 5.787 4.402 11.329 1.00 88.94 86 LYS A C 1
ATOM 728 O O . LYS A 1 86 ? 6.318 4.902 12.314 1.00 88.94 86 LYS A O 1
ATOM 733 N N . LEU A 1 87 ? 6.275 3.349 10.690 1.00 85.88 87 LEU A N 1
ATOM 734 C CA . LEU A 1 87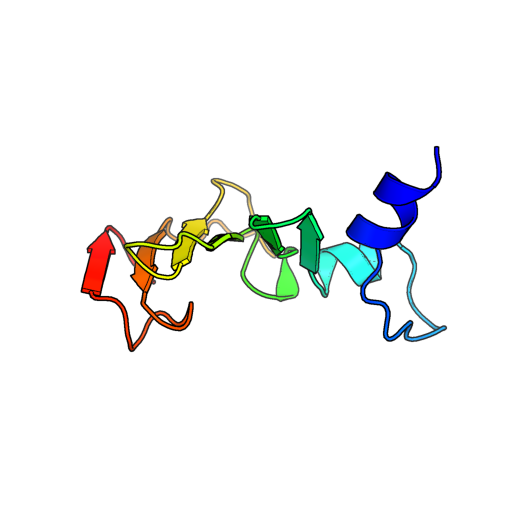 ? 7.535 2.681 10.969 1.00 85.88 87 LEU A CA 1
ATOM 735 C C . LEU A 1 87 ? 8.343 2.599 9.668 1.00 85.88 87 LEU A C 1
ATOM 737 O O . LEU A 1 87 ? 7.830 2.188 8.625 1.00 85.88 87 LEU A O 1
ATOM 741 N N . GLY A 1 88 ? 9.612 2.998 9.732 1.00 79.88 88 GLY A N 1
ATOM 742 C CA . GLY A 1 88 ? 10.495 3.057 8.567 1.00 79.88 88 GLY A CA 1
ATOM 743 C C . GLY A 1 88 ? 10.360 4.345 7.751 1.00 79.88 88 GLY A C 1
ATOM 744 O O . GLY A 1 88 ? 9.731 5.327 8.160 1.00 79.88 88 GLY A O 1
ATOM 745 N N . ARG A 1 89 ? 10.999 4.358 6.580 1.00 72.25 89 ARG A N 1
ATOM 746 C CA . ARG A 1 89 ? 11.105 5.545 5.724 1.00 72.25 89 ARG A CA 1
ATOM 747 C C . ARG A 1 89 ? 10.124 5.413 4.559 1.00 72.25 89 ARG A C 1
ATOM 749 O O . ARG A 1 89 ? 10.438 4.779 3.559 1.00 72.25 89 ARG A O 1
ATOM 756 N N . VAL A 1 90 ? 8.930 5.986 4.750 1.00 63.19 90 VAL A N 1
ATOM 757 C CA . VAL A 1 90 ? 7.991 6.334 3.660 1.00 63.19 90 VAL A CA 1
ATOM 758 C C . VAL A 1 90 ? 8.450 7.624 3.018 1.00 63.19 90 VAL A C 1
ATOM 760 O O . VAL A 1 90 ? 8.717 8.546 3.832 1.00 63.19 90 VAL A O 1
#

Foldseek 3Di:
DCLQVVQQDPDPDPVPDDPLVCQQCAWGGDDQWIFHHLNPPRGKIWGQDPPQGIWIWHDQDDHPNDGDKIKTFTANPPDPVRTPDIDIDD

Secondary structure (DSSP, 8-state):
--HHHHHH------TTS-HHHHHHHSEEEETTEEEE-HHHHSSEEEEEETTTEEEEEE-S--BTTB----EEEEETTS-GGG-SEEEE--

pLDDT: mean 76.15, std 14.38, range [43.03, 92.38]

Sequence (90 aa):
MGWIKNAVLNRKEFKSLSWWENFMGGHVSFGPVTIYGENAMHWAVNIRTKRWGYICFRLPLRCFGKWWPLYFYFSPNGTPWAATFKLGRV

Radius of gyration: 13.99 Å; chains: 1; bounding box: 33×32×38 Å

Organism: NCBI:txid2546350